Protein AF-A0A7X8XUI2-F1 (afdb_monomer_lite)

Radius of gyration: 11.95 Å; chains: 1; bounding box: 29×21×30 Å

pLDDT: mean 92.07, std 4.94, range [59.12, 97.12]

Sequence (82 aa):
MDENMIAMQFANAINTAESEAQIVQMMQGAFTMLQTMNLPEENIKDIAGKVSTFLETLEVEAGSQPEKNKAQAVKTLAELIG

Structure (mmCIF, N/CA/C/O backbone):
data_AF-A0A7X8XUI2-F1
#
_entry.id   AF-A0A7X8XUI2-F1
#
loop_
_atom_site.group_PDB
_atom_site.id
_atom_site.type_symbol
_atom_site.label_atom_id
_atom_site.label_alt_id
_atom_site.label_comp_id
_atom_site.label_asym_id
_atom_site.label_entity_id
_atom_site.label_seq_id
_atom_site.pdbx_PDB_ins_code
_atom_site.Cartn_x
_atom_site.Cartn_y
_atom_site.Cartn_z
_atom_site.occupancy
_atom_site.B_iso_or_equiv
_atom_site.auth_seq_id
_atom_site.auth_comp_id
_atom_site.auth_asym_id
_atom_site.auth_atom_id
_atom_site.pdbx_PDB_model_num
ATOM 1 N N . MET A 1 1 ? 16.068 -6.214 -4.687 1.00 59.12 1 MET A N 1
ATOM 2 C CA . MET A 1 1 ? 15.043 -5.907 -3.671 1.00 59.12 1 MET A CA 1
ATOM 3 C C . MET A 1 1 ? 13.854 -6.767 -4.048 1.00 59.12 1 MET A C 1
ATOM 5 O O . MET A 1 1 ? 13.345 -6.582 -5.139 1.00 59.12 1 MET A O 1
ATOM 9 N N . ASP A 1 2 ? 13.579 -7.800 -3.254 1.00 80.06 2 ASP A N 1
ATOM 10 C CA . ASP A 1 2 ? 12.548 -8.818 -3.522 1.00 80.06 2 ASP A CA 1
ATOM 11 C C . ASP A 1 2 ? 11.160 -8.231 -3.205 1.00 80.06 2 ASP A C 1
ATOM 13 O O . ASP A 1 2 ? 11.021 -7.500 -2.217 1.00 80.06 2 ASP A O 1
ATOM 17 N N . GLU A 1 3 ? 10.152 -8.508 -4.031 1.00 81.19 3 GLU A N 1
ATOM 18 C CA . GLU A 1 3 ? 8.755 -8.100 -3.831 1.00 81.19 3 GLU A CA 1
ATOM 19 C C . GLU A 1 3 ? 8.237 -8.445 -2.429 1.00 81.19 3 GLU A C 1
ATOM 21 O O . GLU A 1 3 ? 7.505 -7.659 -1.827 1.00 81.19 3 GLU A O 1
ATOM 26 N N . ASN A 1 4 ? 8.691 -9.564 -1.859 1.00 85.88 4 ASN A N 1
ATOM 27 C CA . ASN A 1 4 ? 8.315 -10.002 -0.520 1.00 85.88 4 ASN A CA 1
ATOM 28 C C . ASN A 1 4 ? 8.868 -9.064 0.555 1.00 85.88 4 ASN A C 1
ATOM 30 O O . ASN A 1 4 ? 8.216 -8.815 1.567 1.00 85.88 4 ASN A O 1
ATOM 34 N N . MET A 1 5 ? 10.060 -8.501 0.336 1.00 88.19 5 MET A N 1
ATOM 35 C CA . MET A 1 5 ? 10.634 -7.523 1.257 1.00 88.19 5 MET A CA 1
ATOM 36 C C . MET A 1 5 ? 9.832 -6.218 1.236 1.00 88.19 5 MET A C 1
ATOM 38 O O . MET A 1 5 ? 9.581 -5.651 2.296 1.00 88.19 5 MET A O 1
ATOM 42 N N . ILE A 1 6 ? 9.399 -5.765 0.055 1.00 90.00 6 ILE A N 1
ATOM 43 C CA . ILE A 1 6 ? 8.559 -4.565 -0.091 1.00 90.00 6 ILE A CA 1
ATOM 44 C C . ILE A 1 6 ? 7.191 -4.793 0.564 1.00 90.00 6 ILE A C 1
ATOM 46 O O . ILE A 1 6 ? 6.735 -3.966 1.353 1.00 90.00 6 ILE A O 1
ATOM 50 N N . ALA A 1 7 ? 6.570 -5.944 0.304 1.00 90.56 7 ALA A N 1
ATOM 51 C CA . ALA A 1 7 ? 5.284 -6.318 0.881 1.00 90.56 7 ALA A CA 1
ATOM 52 C C . ALA A 1 7 ? 5.327 -6.358 2.420 1.00 90.56 7 ALA A C 1
ATOM 54 O O . ALA A 1 7 ? 4.469 -5.775 3.083 1.00 90.56 7 ALA A O 1
ATOM 55 N N . MET A 1 8 ? 6.370 -6.964 2.997 1.00 92.19 8 MET A N 1
ATOM 56 C CA . MET A 1 8 ? 6.569 -7.007 4.450 1.00 92.19 8 MET A CA 1
ATOM 57 C C . MET A 1 8 ? 6.856 -5.626 5.050 1.00 92.19 8 MET A C 1
ATOM 59 O O . MET A 1 8 ? 6.375 -5.320 6.142 1.00 92.19 8 MET A O 1
ATOM 63 N N . GLN A 1 9 ? 7.611 -4.770 4.353 1.00 91.88 9 GLN A N 1
ATOM 64 C CA . GLN A 1 9 ? 7.831 -3.390 4.792 1.00 91.88 9 GLN A CA 1
ATOM 65 C C . GLN A 1 9 ? 6.516 -2.615 4.858 1.00 91.88 9 GLN A C 1
ATOM 67 O O . GLN A 1 9 ? 6.242 -1.992 5.882 1.00 91.88 9 GLN A O 1
ATOM 72 N N . PHE A 1 10 ? 5.670 -2.704 3.829 1.00 93.75 10 PHE A N 1
ATOM 73 C CA . PHE A 1 10 ? 4.367 -2.043 3.858 1.00 93.75 10 PHE A CA 1
ATOM 74 C C . PHE A 1 10 ? 3.418 -2.649 4.883 1.00 93.75 10 PHE A C 1
ATOM 76 O O . PHE A 1 10 ? 2.711 -1.893 5.534 1.00 93.75 10 PHE A O 1
ATOM 83 N N . ALA A 1 11 ? 3.423 -3.964 5.101 1.00 93.50 11 ALA A N 1
ATOM 84 C CA . ALA A 1 11 ? 2.599 -4.567 6.147 1.00 93.50 11 ALA A CA 1
ATOM 85 C C . ALA A 1 11 ? 2.994 -4.090 7.550 1.00 93.50 11 ALA A C 1
ATOM 87 O O . ALA A 1 11 ? 2.125 -3.745 8.352 1.00 93.50 11 ALA A O 1
ATOM 88 N N . ASN A 1 12 ? 4.295 -3.997 7.840 1.00 93.56 12 ASN A N 1
ATOM 89 C CA . ASN A 1 12 ? 4.764 -3.406 9.092 1.00 93.56 12 ASN A CA 1
ATOM 90 C C . ASN A 1 12 ? 4.322 -1.950 9.202 1.00 93.56 12 ASN A C 1
ATOM 92 O O . ASN A 1 12 ? 3.815 -1.528 10.236 1.00 93.56 12 ASN A O 1
ATOM 96 N N . ALA A 1 13 ? 4.484 -1.195 8.122 1.00 93.75 13 ALA A N 1
ATOM 97 C CA . ALA A 1 13 ? 4.191 0.218 8.142 1.00 93.75 13 ALA A CA 1
ATOM 98 C C . ALA A 1 13 ? 2.687 0.520 8.198 1.00 93.75 13 ALA A C 1
ATOM 100 O O . ALA A 1 13 ? 2.291 1.469 8.855 1.00 93.75 13 ALA A O 1
ATOM 101 N N . ILE A 1 14 ? 1.829 -0.321 7.618 1.00 95.19 14 ILE A N 1
ATOM 102 C CA . ILE A 1 14 ? 0.369 -0.257 7.783 1.00 95.19 14 ILE A CA 1
ATOM 103 C C . ILE A 1 14 ? -0.017 -0.324 9.260 1.00 95.19 14 ILE A C 1
ATOM 105 O O . ILE A 1 14 ? -0.892 0.425 9.691 1.00 95.19 14 ILE A O 1
ATOM 109 N N . ASN A 1 15 ? 0.657 -1.176 10.033 1.00 92.94 15 ASN A N 1
ATOM 110 C CA . ASN A 1 15 ? 0.380 -1.350 11.454 1.00 92.94 15 ASN A CA 1
ATOM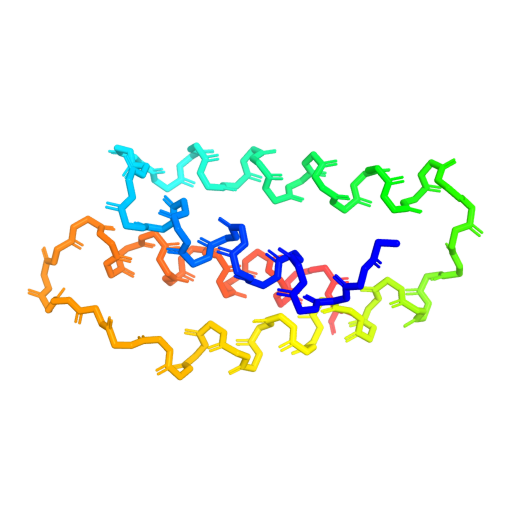 111 C C . ASN A 1 15 ? 0.964 -0.240 12.341 1.00 92.94 15 ASN A C 1
ATOM 113 O O . ASN A 1 15 ? 0.492 -0.059 13.460 1.00 92.94 15 ASN A O 1
ATOM 117 N N . THR A 1 16 ? 1.981 0.489 11.873 1.00 93.12 16 THR A N 1
ATOM 118 C CA . THR A 1 16 ? 2.701 1.483 12.690 1.00 93.12 16 THR A CA 1
ATOM 119 C C . THR A 1 16 ? 2.508 2.929 12.247 1.00 93.12 16 THR A C 1
ATOM 121 O O . THR A 1 16 ? 2.741 3.832 13.045 1.00 93.12 16 THR A O 1
ATOM 124 N N . ALA A 1 17 ? 2.089 3.173 11.006 1.00 94.19 17 ALA A N 1
ATOM 125 C CA . ALA A 1 17 ? 1.856 4.513 10.495 1.00 94.19 17 ALA A CA 1
ATOM 126 C C . ALA A 1 17 ? 0.639 5.148 11.167 1.00 94.19 17 ALA A C 1
ATOM 128 O O . ALA A 1 17 ? -0.431 4.547 11.292 1.00 94.19 17 ALA A O 1
ATOM 129 N N . GLU A 1 18 ? 0.788 6.416 11.527 1.00 94.62 18 GLU A N 1
ATOM 130 C CA . GLU A 1 18 ? -0.240 7.173 12.242 1.00 94.62 18 GLU A CA 1
ATOM 131 C C . GLU A 1 18 ? -1.286 7.775 11.291 1.00 94.62 18 GLU A C 1
ATOM 133 O O . GLU A 1 18 ? -2.282 8.337 11.740 1.00 94.62 18 GLU A O 1
ATOM 138 N N . SER A 1 19 ? -1.064 7.688 9.974 1.00 96.38 19 SER A N 1
ATOM 139 C CA . SER A 1 19 ? -1.984 8.198 8.954 1.00 96.38 19 SER A CA 1
ATOM 140 C C . SER A 1 19 ? -1.779 7.563 7.577 1.00 96.38 19 SER A C 1
ATOM 142 O O . SER A 1 19 ? -0.683 7.128 7.215 1.00 96.38 19 SER A O 1
ATOM 144 N N . GLU A 1 20 ? -2.823 7.637 6.756 1.00 96.50 20 GLU A N 1
ATOM 145 C CA . GLU A 1 20 ? -2.838 7.218 5.355 1.00 96.50 20 GLU A CA 1
ATOM 146 C C . GLU A 1 20 ? -1.808 7.989 4.510 1.00 96.50 20 GLU A C 1
ATOM 148 O O . GLU A 1 20 ? -1.209 7.442 3.585 1.00 96.50 20 GLU A O 1
ATOM 153 N N . ALA A 1 21 ? -1.548 9.257 4.849 1.00 95.44 21 ALA A N 1
ATOM 154 C CA . ALA A 1 21 ? -0.575 10.091 4.146 1.00 95.44 21 ALA A CA 1
ATOM 155 C C . ALA A 1 21 ? 0.863 9.566 4.294 1.00 95.44 21 ALA A C 1
ATOM 157 O O . ALA A 1 21 ? 1.615 9.563 3.318 1.00 95.44 21 ALA A O 1
ATOM 158 N N . GLN A 1 22 ? 1.237 9.082 5.486 1.00 94.81 22 GLN A N 1
ATOM 159 C CA . GLN A 1 22 ? 2.553 8.474 5.717 1.00 94.81 22 GLN A CA 1
ATOM 160 C C . GLN A 1 22 ? 2.729 7.200 4.876 1.00 94.81 22 GLN A C 1
ATOM 162 O O . GLN A 1 22 ? 3.794 6.985 4.294 1.00 94.81 22 GLN A O 1
ATOM 167 N N . ILE A 1 23 ? 1.671 6.390 4.754 1.00 95.12 23 ILE A N 1
ATOM 168 C CA . ILE A 1 23 ? 1.659 5.194 3.900 1.00 95.12 23 ILE A CA 1
ATOM 169 C C . ILE A 1 23 ? 1.885 5.564 2.438 1.00 95.12 23 ILE A C 1
ATOM 171 O O . ILE A 1 23 ? 2.785 5.017 1.804 1.00 95.12 23 ILE A O 1
ATOM 175 N N . VAL A 1 24 ? 1.129 6.531 1.915 1.00 93.75 24 VAL A N 1
ATOM 176 C CA . VAL A 1 24 ? 1.257 6.969 0.516 1.00 93.75 24 VAL A CA 1
ATOM 177 C C . VAL A 1 24 ? 2.672 7.459 0.219 1.00 93.75 24 VAL A C 1
ATOM 179 O O . VAL A 1 24 ? 3.264 7.035 -0.772 1.00 93.75 24 VAL A O 1
ATOM 182 N N . GLN A 1 25 ? 3.245 8.300 1.084 1.00 94.00 25 GLN A N 1
ATOM 183 C CA . GLN A 1 25 ? 4.599 8.836 0.895 1.00 94.00 25 GLN A CA 1
ATOM 184 C C . GLN A 1 25 ? 5.659 7.732 0.837 1.00 94.00 25 GLN A C 1
ATOM 186 O O . GLN A 1 25 ? 6.53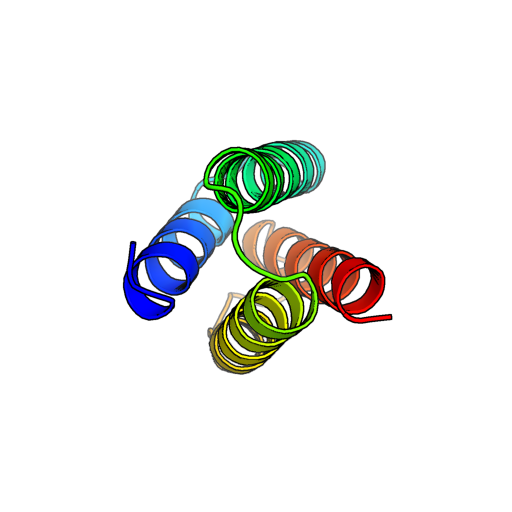6 7.743 -0.026 1.00 94.00 25 GLN A O 1
ATOM 191 N N . MET A 1 26 ? 5.568 6.756 1.735 1.00 92.69 26 MET A N 1
ATOM 192 C CA . MET A 1 26 ? 6.484 5.621 1.782 1.00 92.69 26 MET A CA 1
ATOM 193 C C . MET A 1 26 ? 6.347 4.714 0.560 1.00 92.69 26 MET A C 1
ATOM 195 O O . MET A 1 26 ? 7.357 4.284 0.004 1.00 92.69 26 MET A O 1
ATOM 199 N N . MET A 1 27 ? 5.119 4.458 0.108 1.00 91.75 27 MET A N 1
ATOM 200 C CA . MET A 1 27 ? 4.876 3.671 -1.099 1.00 91.75 27 MET A CA 1
ATOM 201 C C . MET A 1 27 ? 5.416 4.373 -2.336 1.00 91.75 27 MET A C 1
ATOM 203 O O . MET A 1 27 ? 6.186 3.780 -3.089 1.00 91.75 27 MET A O 1
ATOM 207 N N . GLN A 1 28 ? 5.095 5.655 -2.508 1.00 91.25 28 GLN A N 1
ATOM 208 C CA . GLN A 1 28 ? 5.638 6.467 -3.594 1.00 91.25 28 GLN A CA 1
ATOM 209 C C . GLN A 1 28 ? 7.169 6.471 -3.573 1.00 91.25 28 GLN A C 1
ATOM 211 O O . GLN A 1 28 ? 7.788 6.297 -4.620 1.00 91.25 28 GLN A O 1
ATOM 216 N N . GLY A 1 29 ? 7.788 6.591 -2.394 1.00 92.25 29 GLY A N 1
ATOM 217 C CA . GLY A 1 29 ? 9.240 6.511 -2.232 1.00 92.25 29 GLY A CA 1
ATOM 218 C C . GLY A 1 29 ? 9.823 5.168 -2.680 1.00 92.25 29 GLY A C 1
ATOM 219 O O . GLY A 1 29 ? 10.782 5.142 -3.451 1.00 92.25 29 GLY A O 1
ATOM 220 N N . ALA A 1 30 ? 9.221 4.054 -2.261 1.00 91.00 30 ALA A N 1
ATOM 221 C CA . ALA A 1 30 ? 9.664 2.716 -2.646 1.00 91.00 30 ALA A CA 1
ATOM 222 C C . ALA A 1 30 ? 9.543 2.476 -4.161 1.00 91.00 30 ALA A C 1
ATOM 224 O O . ALA A 1 30 ? 10.493 2.012 -4.788 1.00 91.00 30 ALA A O 1
ATOM 225 N N . PHE A 1 31 ? 8.418 2.845 -4.780 1.00 90.19 31 PHE A N 1
ATOM 226 C CA . PHE A 1 31 ? 8.235 2.672 -6.226 1.00 90.19 31 PHE A CA 1
ATOM 227 C C . PHE A 1 31 ? 9.083 3.647 -7.050 1.00 90.19 31 PHE A C 1
ATOM 229 O O . PHE A 1 31 ? 9.616 3.253 -8.086 1.00 90.19 31 PHE A O 1
ATOM 236 N N . THR A 1 32 ? 9.315 4.868 -6.562 1.00 91.88 32 THR A N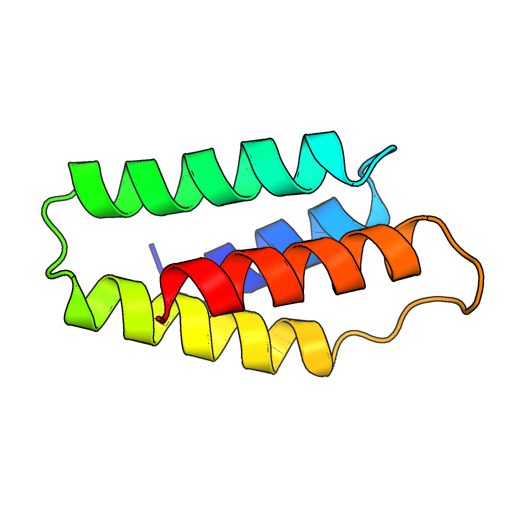 1
ATOM 237 C CA . THR A 1 32 ? 10.295 5.790 -7.164 1.00 91.88 32 THR A CA 1
ATOM 238 C C . THR A 1 32 ? 11.696 5.186 -7.110 1.00 91.88 32 THR A C 1
ATOM 240 O O . THR A 1 32 ? 12.429 5.240 -8.092 1.00 91.88 32 THR A O 1
ATOM 243 N N . MET A 1 33 ? 12.074 4.537 -6.003 1.00 91.50 33 MET A N 1
ATOM 244 C CA . MET A 1 33 ? 13.359 3.846 -5.911 1.00 91.50 33 MET A CA 1
ATOM 245 C C . MET A 1 33 ? 13.476 2.743 -6.973 1.00 91.50 33 MET A C 1
ATOM 247 O O . MET A 1 33 ? 14.487 2.688 -7.672 1.00 91.50 33 MET A O 1
ATOM 251 N N . LEU A 1 34 ? 12.438 1.927 -7.177 1.00 89.88 34 LEU A N 1
ATOM 252 C CA . LEU A 1 34 ? 12.434 0.913 -8.241 1.00 89.88 34 LEU A CA 1
ATOM 253 C C . LEU A 1 34 ? 12.606 1.532 -9.637 1.00 89.88 34 LEU A C 1
ATOM 255 O O . LEU A 1 34 ? 13.383 1.016 -10.441 1.00 89.88 34 LEU A O 1
ATOM 259 N N . GLN A 1 35 ? 11.960 2.672 -9.901 1.00 88.00 35 GLN A N 1
ATOM 260 C CA . GLN A 1 35 ? 12.152 3.429 -11.144 1.00 88.00 35 GLN A CA 1
ATOM 261 C C . GLN A 1 35 ? 13.600 3.920 -11.289 1.00 88.00 35 GLN A C 1
ATOM 263 O O . GLN A 1 35 ? 14.192 3.770 -12.355 1.00 88.00 35 GLN A O 1
ATOM 268 N N . THR A 1 36 ? 14.217 4.438 -10.218 1.00 91.94 36 THR A N 1
ATOM 269 C CA . THR A 1 36 ? 15.626 4.889 -10.248 1.00 91.94 36 THR A CA 1
ATOM 270 C C . THR A 1 36 ? 16.624 3.749 -10.453 1.00 91.94 36 THR A C 1
ATOM 272 O O . THR A 1 36 ? 17.735 3.982 -10.924 1.00 91.94 36 THR A O 1
ATOM 275 N N . MET A 1 37 ? 16.231 2.510 -10.146 1.00 90.00 37 MET A N 1
ATOM 276 C CA . MET A 1 37 ? 17.011 1.307 -10.443 1.00 90.00 37 MET A CA 1
ATOM 277 C C . MET A 1 37 ? 16.886 0.861 -11.913 1.00 90.00 37 MET A C 1
ATOM 279 O O . MET A 1 37 ? 17.391 -0.205 -12.260 1.00 90.00 37 MET A O 1
ATOM 283 N N . ASN A 1 38 ? 16.243 1.661 -12.776 1.00 89.50 38 ASN A N 1
ATOM 284 C CA . ASN A 1 38 ? 15.972 1.362 -14.186 1.00 89.50 38 ASN A CA 1
ATOM 285 C C . ASN A 1 38 ? 15.228 0.033 -14.395 1.00 89.50 38 ASN A C 1
ATOM 287 O O . ASN A 1 38 ? 15.439 -0.655 -15.397 1.00 89.50 38 ASN A O 1
ATOM 291 N N . LEU A 1 39 ? 14.357 -0.347 -13.454 1.00 89.12 39 LEU A N 1
ATOM 292 C CA . LEU A 1 39 ? 13.459 -1.476 -13.668 1.00 89.12 39 LEU A CA 1
ATOM 293 C C . LEU A 1 39 ? 12.437 -1.124 -14.762 1.00 89.12 39 LEU A C 1
ATOM 295 O O . LEU A 1 39 ? 11.885 -0.022 -14.741 1.00 89.12 39 LEU A O 1
ATOM 299 N N . PRO A 1 40 ? 12.154 -2.047 -15.699 1.00 91.88 40 PRO A N 1
ATOM 300 C CA . PRO A 1 40 ? 11.082 -1.868 -16.669 1.00 91.88 40 PRO A CA 1
ATOM 301 C C . PRO A 1 40 ? 9.741 -1.608 -15.982 1.00 91.88 40 PRO A C 1
ATOM 303 O O . PRO A 1 40 ? 9.446 -2.206 -14.947 1.00 91.88 40 PRO A O 1
ATOM 306 N N . GLU A 1 41 ? 8.905 -0.770 -16.593 1.00 91.38 41 GLU A N 1
ATOM 307 C CA . GLU A 1 41 ? 7.579 -0.429 -16.064 1.00 91.38 41 GLU A CA 1
ATOM 308 C C . GLU A 1 41 ? 6.723 -1.677 -15.801 1.00 91.38 41 GLU A C 1
ATOM 310 O O . GLU A 1 41 ? 6.102 -1.780 -14.748 1.00 91.38 41 GLU A O 1
ATOM 315 N N . GLU A 1 42 ? 6.752 -2.664 -16.701 1.00 91.94 42 GLU A N 1
ATOM 316 C CA . GLU A 1 42 ? 6.027 -3.931 -16.528 1.00 91.94 42 GLU A CA 1
ATOM 317 C C . GLU A 1 42 ? 6.465 -4.692 -15.271 1.00 91.94 42 GLU A C 1
ATOM 319 O O . GLU A 1 42 ? 5.624 -5.226 -14.553 1.00 91.94 42 GLU A O 1
ATOM 324 N N . ASN A 1 43 ? 7.760 -4.675 -14.941 1.00 91.81 43 ASN A N 1
ATOM 325 C CA . ASN A 1 43 ? 8.263 -5.310 -13.722 1.00 91.81 43 ASN A CA 1
ATOM 326 C C . ASN A 1 43 ? 7.819 -4.543 -12.473 1.00 91.81 43 ASN A C 1
ATOM 328 O O . ASN A 1 43 ? 7.521 -5.145 -11.447 1.00 91.81 43 ASN A O 1
ATOM 332 N N . ILE A 1 44 ? 7.771 -3.212 -12.546 1.00 91.56 44 ILE A N 1
ATOM 333 C CA . ILE A 1 44 ? 7.291 -2.369 -11.445 1.00 91.56 44 ILE A CA 1
ATOM 334 C C . ILE A 1 44 ? 5.802 -2.634 -11.193 1.00 91.56 44 ILE A C 1
ATOM 336 O O . ILE A 1 44 ? 5.396 -2.770 -10.038 1.00 91.56 44 ILE A O 1
ATOM 340 N N . LYS A 1 45 ? 5.007 -2.771 -12.260 1.00 92.75 45 LYS A N 1
ATOM 341 C CA . LYS A 1 45 ? 3.589 -3.144 -12.186 1.00 92.75 45 LYS A CA 1
ATOM 342 C C . LYS A 1 45 ? 3.389 -4.556 -11.640 1.00 92.75 45 LYS A C 1
ATOM 344 O O . LYS A 1 45 ? 2.527 -4.740 -10.787 1.00 92.75 45 LYS A O 1
ATOM 349 N N . ASP A 1 46 ? 4.203 -5.528 -12.057 1.00 93.25 46 ASP A N 1
ATOM 350 C CA . ASP A 1 46 ? 4.172 -6.891 -11.504 1.00 93.25 46 ASP A CA 1
ATOM 351 C C . ASP A 1 46 ? 4.457 -6.890 -9.993 1.00 93.25 46 ASP A C 1
ATOM 353 O O . ASP A 1 46 ? 3.698 -7.464 -9.209 1.00 93.25 46 ASP A O 1
ATOM 357 N N . ILE A 1 47 ? 5.490 -6.159 -9.555 1.00 92.44 47 ILE A N 1
ATOM 358 C CA . ILE A 1 47 ? 5.799 -5.982 -8.129 1.00 92.44 47 ILE A CA 1
ATOM 359 C C . ILE A 1 47 ? 4.619 -5.327 -7.402 1.00 92.44 47 ILE A C 1
ATOM 361 O O . ILE A 1 47 ? 4.201 -5.820 -6.355 1.00 92.44 47 ILE A O 1
ATOM 365 N N . ALA A 1 48 ? 4.052 -4.247 -7.949 1.00 93.56 48 ALA A N 1
ATOM 366 C CA . ALA A 1 48 ? 2.904 -3.568 -7.354 1.00 93.56 48 ALA A CA 1
ATOM 367 C C . ALA A 1 48 ? 1.686 -4.498 -7.217 1.00 93.56 48 ALA A C 1
ATOM 369 O O . ALA A 1 48 ? 1.046 -4.514 -6.164 1.00 93.56 48 ALA A O 1
ATOM 370 N N . GLY A 1 49 ? 1.409 -5.323 -8.230 1.00 94.19 49 GLY A N 1
ATOM 371 C CA . GLY A 1 49 ? 0.323 -6.306 -8.217 1.00 94.19 49 GLY A CA 1
ATOM 372 C C . GLY A 1 49 ? 0.512 -7.393 -7.160 1.00 94.19 49 GLY A C 1
ATOM 373 O O . GLY A 1 49 ? -0.412 -7.687 -6.394 1.00 94.19 49 GLY A O 1
ATOM 374 N N . LYS A 1 50 ? 1.725 -7.946 -7.049 1.00 94.00 50 LYS A N 1
ATOM 375 C CA . LYS A 1 50 ? 2.067 -8.936 -6.014 1.00 94.00 50 LYS A CA 1
ATOM 376 C C . LYS A 1 50 ? 1.941 -8.357 -4.608 1.00 94.00 50 LYS A C 1
ATOM 378 O O . LYS A 1 50 ? 1.353 -8.988 -3.731 1.00 94.00 50 LYS A O 1
ATOM 383 N N . VAL A 1 51 ? 2.442 -7.140 -4.403 1.00 93.88 51 VAL A N 1
ATOM 384 C CA . VAL A 1 51 ? 2.313 -6.422 -3.130 1.00 93.88 51 VAL A CA 1
ATOM 385 C C . VAL A 1 51 ? 0.840 -6.167 -2.802 1.00 93.88 51 VAL A C 1
ATOM 387 O O . VAL A 1 51 ? 0.436 -6.408 -1.669 1.00 93.88 51 VAL A O 1
ATOM 390 N N . SER A 1 52 ? 0.024 -5.738 -3.770 1.00 94.00 52 SER A N 1
ATOM 391 C CA . SER A 1 52 ? -1.410 -5.489 -3.553 1.00 94.00 52 SER A CA 1
ATOM 392 C C . SER A 1 52 ? -2.126 -6.760 -3.109 1.00 94.00 52 SER A C 1
ATOM 394 O O . SER A 1 52 ? -2.798 -6.761 -2.081 1.00 94.00 52 SER A O 1
ATOM 396 N N . THR A 1 53 ? -1.883 -7.864 -3.821 1.00 93.81 53 THR A N 1
ATOM 397 C CA . THR A 1 53 ? -2.437 -9.185 -3.489 1.00 93.81 53 THR A CA 1
ATOM 398 C C . THR A 1 53 ? -2.055 -9.605 -2.070 1.00 93.81 53 THR A C 1
ATOM 400 O O . THR A 1 53 ? -2.893 -10.077 -1.308 1.00 93.81 53 THR A O 1
ATOM 403 N N . PHE A 1 54 ? -0.796 -9.400 -1.676 1.00 94.12 54 PHE A N 1
ATOM 404 C CA . PHE A 1 54 ? -0.352 -9.694 -0.317 1.00 94.12 54 PHE A CA 1
ATOM 405 C C . PHE A 1 54 ? -1.075 -8.827 0.723 1.00 94.12 54 PHE A C 1
ATOM 407 O O . PHE A 1 54 ? -1.598 -9.348 1.708 1.00 94.12 54 PHE A O 1
ATOM 414 N N . LEU A 1 55 ? -1.150 -7.512 0.503 1.00 92.38 55 LEU A N 1
ATOM 415 C CA . LEU A 1 55 ? -1.795 -6.590 1.437 1.00 92.38 55 LEU A CA 1
ATOM 416 C C . LEU A 1 55 ? -3.290 -6.869 1.591 1.00 92.38 55 LEU A C 1
ATOM 418 O O . LEU A 1 55 ? -3.818 -6.720 2.690 1.00 92.38 55 LEU A O 1
ATOM 422 N N . GLU A 1 56 ? -3.973 -7.329 0.544 1.00 91.88 56 GLU A N 1
ATOM 423 C CA . GLU A 1 56 ? -5.370 -7.766 0.624 1.00 91.88 56 GLU A CA 1
ATOM 424 C C . GLU A 1 56 ? -5.568 -8.911 1.627 1.00 91.88 56 GLU A C 1
ATOM 426 O O . GLU A 1 56 ? -6.567 -8.907 2.350 1.00 91.88 56 GLU A O 1
ATOM 431 N N . THR A 1 57 ? -4.589 -9.812 1.766 1.00 93.06 57 THR A N 1
ATOM 432 C CA . THR A 1 57 ? -4.622 -10.911 2.751 1.00 93.06 57 THR A CA 1
ATOM 433 C C . THR A 1 57 ? -4.260 -10.494 4.179 1.00 93.06 57 THR A C 1
ATOM 435 O O . THR A 1 57 ? -4.493 -11.260 5.109 1.00 93.06 57 THR A O 1
ATOM 438 N N . LEU A 1 58 ? -3.714 -9.289 4.381 1.00 92.44 58 LEU A N 1
ATOM 439 C CA . LEU A 1 58 ? -3.318 -8.808 5.704 1.00 92.44 58 LEU A CA 1
ATOM 440 C C . LEU A 1 58 ? -4.553 -8.582 6.585 1.00 92.44 58 LEU A C 1
ATOM 442 O O . LEU A 1 58 ? -5.363 -7.697 6.301 1.00 92.44 58 LEU A O 1
ATOM 446 N N . GLU A 1 59 ? -4.692 -9.348 7.662 1.00 93.75 59 GLU A N 1
ATOM 447 C CA . GLU A 1 59 ? -5.737 -9.113 8.659 1.00 93.75 59 GLU A CA 1
ATOM 448 C C . GLU A 1 59 ? -5.396 -7.879 9.501 1.00 93.75 59 GLU A C 1
ATOM 450 O O . GLU A 1 59 ? -4.284 -7.729 10.008 1.00 93.75 59 GLU A O 1
ATOM 455 N N . VAL A 1 60 ? -6.365 -6.978 9.627 1.00 93.88 60 VAL A N 1
ATOM 456 C CA . VAL A 1 60 ? -6.272 -5.732 10.393 1.00 93.88 60 VAL A CA 1
ATOM 457 C C . VAL A 1 60 ? -7.547 -5.576 11.208 1.00 93.88 60 VAL A C 1
ATOM 459 O O . VAL A 1 60 ? -8.614 -6.036 10.801 1.00 93.88 60 VAL A O 1
ATOM 462 N N . GLU A 1 61 ? -7.442 -4.946 12.373 1.00 92.81 61 GLU A N 1
ATOM 463 C CA . GLU A 1 61 ? -8.598 -4.720 13.236 1.00 92.81 61 GLU A CA 1
ATOM 464 C C . GLU A 1 61 ? -9.606 -3.775 12.557 1.00 92.81 61 GLU A C 1
ATOM 466 O O . GLU A 1 61 ? -9.230 -2.718 12.045 1.00 92.81 61 GLU A O 1
ATOM 471 N N . ALA A 1 62 ? -10.890 -4.137 12.555 1.00 93.50 62 ALA A N 1
ATOM 472 C CA . ALA A 1 62 ? -11.940 -3.325 11.944 1.00 93.50 62 ALA A CA 1
ATOM 473 C C . ALA A 1 62 ? -12.138 -1.996 12.697 1.00 93.50 62 ALA A C 1
ATOM 475 O O . ALA A 1 62 ? -12.192 -1.959 13.925 1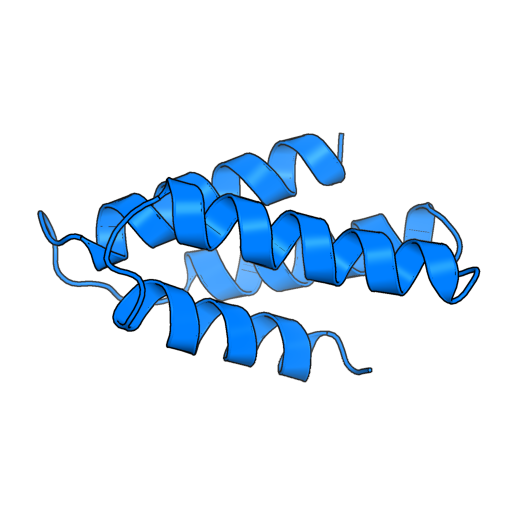.00 93.50 62 ALA A O 1
ATOM 476 N N . GLY A 1 63 ? -12.269 -0.895 11.958 1.00 93.56 63 GLY A N 1
ATOM 477 C CA . GLY A 1 63 ? -12.367 0.467 12.485 1.00 93.56 63 GLY A CA 1
ATOM 478 C C . GLY A 1 63 ? -11.032 1.079 12.924 1.00 93.56 63 GLY A C 1
ATOM 479 O O . GLY A 1 63 ? -11.013 2.224 13.384 1.00 93.56 63 GLY A O 1
ATOM 480 N N . SER A 1 64 ? -9.921 0.351 12.787 1.00 96.25 64 SER A N 1
ATOM 481 C CA . SER A 1 64 ? -8.597 0.794 13.229 1.00 96.25 64 SER A CA 1
ATOM 482 C C . SER A 1 64 ? -7.894 1.693 12.200 1.00 96.25 64 SER A C 1
ATOM 484 O O . SER A 1 64 ? -8.251 1.737 11.021 1.00 96.25 64 SER A O 1
ATOM 486 N N . GLN A 1 65 ? -6.855 2.418 12.631 1.00 96.75 65 GLN A N 1
ATOM 487 C CA . GLN A 1 65 ? -5.988 3.159 11.704 1.00 96.75 65 GLN A CA 1
ATOM 488 C C . GLN A 1 65 ? -5.273 2.226 10.698 1.00 96.75 65 GLN A C 1
ATOM 490 O O . GLN A 1 65 ? -5.258 2.563 9.513 1.00 96.75 65 GLN A O 1
ATOM 495 N N . PRO A 1 66 ? -4.768 1.036 11.095 1.00 96.75 66 PRO A N 1
ATOM 496 C CA . PRO A 1 66 ? -4.267 0.031 10.158 1.00 96.75 66 PRO A CA 1
ATOM 497 C C . PRO A 1 66 ? -5.238 -0.360 9.039 1.00 96.75 66 PRO A C 1
ATOM 499 O O . PRO A 1 66 ? -4.807 -0.548 7.904 1.00 96.75 66 PRO A O 1
ATOM 502 N N . GLU A 1 67 ? -6.546 -0.434 9.302 1.00 96.81 67 GLU A N 1
ATOM 503 C CA . GLU A 1 67 ? -7.532 -0.716 8.249 1.00 96.81 67 GLU A CA 1
ATOM 504 C C . GLU A 1 67 ? -7.562 0.383 7.182 1.00 96.81 67 GLU A C 1
ATOM 506 O O . GLU A 1 67 ? -7.488 0.096 5.983 1.00 96.81 67 GLU A O 1
ATOM 511 N N . LYS A 1 68 ? -7.587 1.650 7.604 1.00 97.00 68 LYS A N 1
ATOM 512 C CA . LYS A 1 68 ? -7.54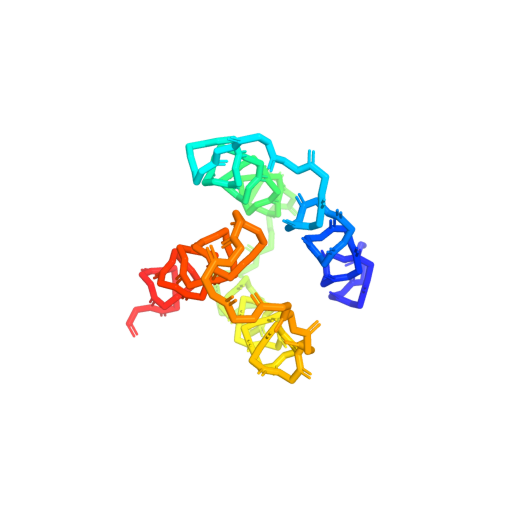3 2.798 6.685 1.00 97.00 68 LYS A CA 1
ATOM 513 C C . LYS A 1 68 ? -6.228 2.852 5.913 1.00 97.00 68 LYS A C 1
ATOM 515 O O . LYS A 1 68 ? -6.224 3.063 4.701 1.00 97.00 68 LYS A O 1
ATOM 520 N N . ASN A 1 69 ? -5.121 2.597 6.607 1.00 97.12 69 ASN A N 1
ATOM 521 C CA . ASN A 1 69 ? -3.784 2.518 6.028 1.00 97.12 69 ASN A CA 1
ATOM 522 C C . ASN A 1 69 ? -3.711 1.431 4.945 1.00 97.12 69 ASN A C 1
ATOM 524 O O . ASN A 1 69 ? -3.238 1.697 3.841 1.00 97.12 69 ASN A O 1
ATOM 528 N N . LYS A 1 70 ? -4.226 0.226 5.231 1.00 96.62 70 LYS A N 1
ATOM 529 C CA . LYS A 1 70 ? -4.317 -0.881 4.269 1.00 96.62 70 LYS A CA 1
ATOM 530 C C . LYS A 1 70 ? -5.150 -0.484 3.053 1.00 96.62 70 LYS A C 1
ATOM 532 O O . LYS A 1 70 ? -4.698 -0.670 1.926 1.00 96.62 70 LYS A O 1
ATOM 537 N N . ALA A 1 71 ? -6.339 0.081 3.264 1.00 95.69 71 ALA A N 1
ATOM 538 C CA . ALA A 1 71 ? -7.219 0.494 2.173 1.00 95.69 71 ALA A CA 1
ATOM 539 C C . ALA A 1 71 ? -6.552 1.541 1.263 1.00 95.69 71 ALA A C 1
ATOM 541 O O . ALA A 1 71 ? -6.589 1.416 0.036 1.00 95.69 71 ALA A O 1
ATOM 542 N N . GLN A 1 72 ? -5.882 2.539 1.850 1.00 96.12 72 GLN A N 1
ATOM 543 C CA . GLN A 1 72 ? -5.144 3.538 1.081 1.00 96.12 72 GLN A CA 1
ATOM 544 C C . GLN A 1 72 ? -3.947 2.925 0.341 1.00 96.12 72 GLN A C 1
ATOM 546 O O . GLN A 1 72 ? -3.685 3.306 -0.803 1.00 96.12 72 GLN A O 1
ATOM 551 N N . ALA A 1 73 ? -3.235 1.975 0.953 1.00 95.12 73 ALA A N 1
ATOM 552 C CA . ALA A 1 73 ? -2.117 1.293 0.311 1.00 95.12 73 ALA A CA 1
ATOM 553 C C . ALA A 1 73 ? -2.564 0.538 -0.945 1.00 95.12 73 ALA A C 1
ATOM 555 O O . ALA A 1 73 ? -2.009 0.749 -2.023 1.00 95.12 73 ALA A O 1
ATOM 556 N N . VAL A 1 74 ? -3.616 -0.277 -0.825 1.00 95.00 74 VAL A N 1
ATOM 557 C CA . VAL A 1 74 ? -4.193 -1.036 -1.946 1.00 95.00 74 VAL A CA 1
ATOM 558 C C . VAL A 1 74 ? -4.654 -0.095 -3.060 1.00 95.00 74 VAL A C 1
ATOM 560 O O . VAL A 1 74 ? -4.307 -0.299 -4.221 1.00 95.00 74 VAL A O 1
ATOM 563 N N . LYS A 1 75 ? -5.348 0.999 -2.718 1.00 94.56 75 LYS A N 1
ATOM 564 C CA . LYS A 1 75 ? -5.756 2.013 -3.702 1.00 94.56 75 LYS A CA 1
ATOM 565 C C . LYS A 1 75 ? -4.557 2.623 -4.439 1.00 94.56 75 LYS A C 1
ATOM 567 O O . LYS A 1 75 ? -4.592 2.764 -5.656 1.00 94.56 75 LYS A O 1
ATOM 572 N N . THR A 1 76 ? -3.499 2.962 -3.708 1.00 93.06 76 THR A N 1
ATOM 573 C CA . THR A 1 76 ? -2.285 3.564 -4.2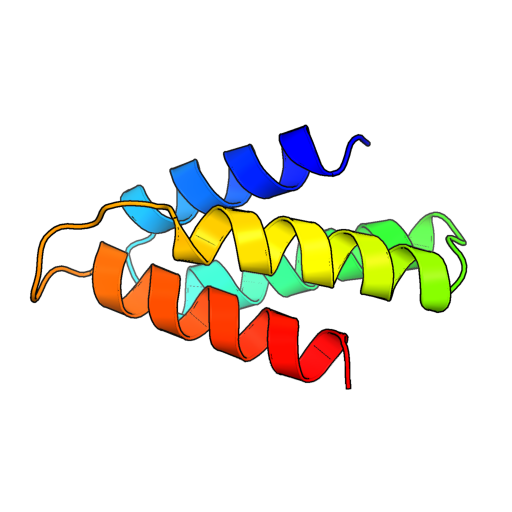83 1.00 93.06 76 THR A CA 1
ATOM 574 C C . THR A 1 76 ? -1.579 2.594 -5.238 1.00 93.06 76 THR A C 1
ATOM 576 O O . THR A 1 76 ? -1.073 3.012 -6.275 1.00 93.06 76 THR A O 1
ATOM 579 N N . LEU A 1 77 ? -1.568 1.292 -4.926 1.00 93.25 77 LEU A N 1
ATOM 580 C CA . LEU A 1 77 ? -1.020 0.261 -5.819 1.00 93.25 77 LEU A CA 1
ATOM 581 C C . LEU A 1 77 ? -1.861 0.100 -7.078 1.00 93.25 77 LEU A C 1
ATOM 583 O O . LEU A 1 77 ? -1.294 -0.013 -8.159 1.00 93.25 77 LEU A O 1
ATOM 587 N N . ALA A 1 78 ? -3.188 0.132 -6.956 1.00 91.75 78 ALA A N 1
ATOM 588 C CA . ALA A 1 78 ? -4.080 0.053 -8.108 1.00 91.75 78 ALA A CA 1
ATOM 589 C C . ALA A 1 78 ? -3.818 1.194 -9.109 1.00 91.75 78 ALA A C 1
ATOM 591 O O . ALA A 1 78 ? -3.712 0.943 -10.305 1.00 91.75 78 ALA A O 1
ATOM 592 N N . GLU A 1 79 ? -3.615 2.423 -8.623 1.00 90.94 79 GLU A N 1
ATOM 593 C CA . GLU A 1 79 ? -3.260 3.579 -9.466 1.00 90.94 79 GLU A CA 1
ATOM 594 C C . GLU A 1 79 ? -1.895 3.416 -10.166 1.00 90.94 79 GLU A C 1
ATOM 596 O O . GLU A 1 79 ? -1.706 3.905 -11.278 1.00 90.94 79 GLU A O 1
ATOM 601 N N . LEU A 1 80 ? -0.946 2.719 -9.534 1.00 86.31 80 LEU A N 1
ATOM 602 C CA . LEU A 1 80 ? 0.377 2.408 -10.095 1.00 86.31 80 LEU A CA 1
ATOM 603 C C . LEU A 1 80 ? 0.333 1.311 -11.167 1.00 86.31 80 LEU A C 1
ATOM 605 O O . LEU A 1 80 ? 1.123 1.340 -12.113 1.00 86.31 80 LEU A O 1
ATOM 609 N N . ILE A 1 81 ? -0.557 0.333 -11.005 1.00 87.88 81 ILE A N 1
ATOM 610 C CA . ILE A 1 81 ? -0.723 -0.781 -11.946 1.00 87.88 81 ILE A CA 1
ATOM 611 C C . ILE A 1 81 ? -1.392 -0.289 -13.240 1.00 87.88 81 ILE A C 1
ATOM 613 O O . ILE A 1 81 ? -0.957 -0.680 -14.329 1.00 87.88 81 ILE A O 1
ATOM 617 N N . GLY A 1 82 ? -2.343 0.643 -13.118 1.00 80.44 82 GLY A N 1
ATOM 618 C CA . GLY A 1 82 ? -3.094 1.225 -14.235 1.00 80.44 82 GLY A CA 1
ATOM 619 C C . GLY A 1 82 ? -4.439 0.554 -14.450 1.00 80.44 82 GLY A C 1
ATOM 620 O O . GLY A 1 82 ? -4.456 -0.675 -14.680 1.00 80.44 82 GLY A O 1
#

Secondary structure (DSSP, 8-state):
--HHHHHHHHHHHHHH-SSHHHHHHHHHHHHHHHHHTT--HHHHHHHHHHHHHHHHH----TTSHHHHHHHHHHHHHHHHH-

Foldseek 3Di:
DDLVVVLVVLLVCLVVPPALVVLLVVLVVVLVVCVVVVDDLVVSLVSLVVSLVSLVPRDDDPPDSSVVNSVSSNVSSVVSND

Organism: NCBI:txid2726742